Protein AF-B7VER0-F1 (afdb_monomer)

Organism: Aeromonas hydrophila (NCBI:txid644)

Foldseek 3Di:
DVVVVVVVVLQVVLVVVLLVVLLQLLLVLLLVCLVPPPPVCPVVLVVSVVVSVVVSVVVQVVCVVVVSHDDRPDVVSSVVSNVCSNNCNNVVNVVVVD

Structure (mmCIF, N/CA/C/O backbone):
data_AF-B7VER0-F1
#
_entry.id   AF-B7VER0-F1
#
loop_
_atom_site.group_PDB
_atom_site.id
_atom_site.type_symbol
_atom_site.label_atom_id
_atom_site.label_alt_id
_atom_site.label_comp_id
_atom_site.label_asym_id
_atom_site.label_entity_id
_atom_site.label_seq_id
_atom_site.pdbx_PDB_ins_code
_atom_site.Cartn_x
_atom_site.Cartn_y
_atom_site.Cartn_z
_atom_s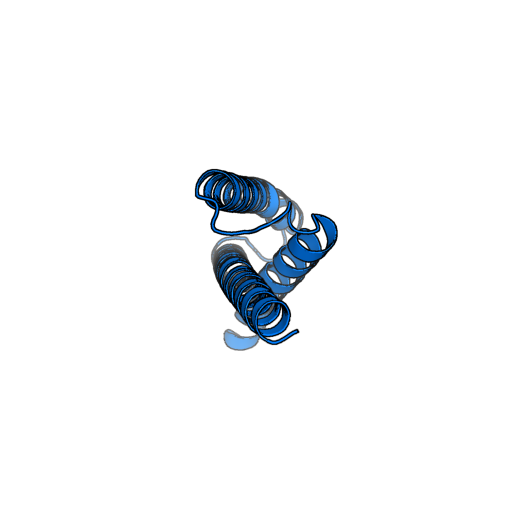ite.occupancy
_atom_site.B_iso_or_equiv
_atom_site.auth_seq_id
_atom_site.auth_comp_id
_atom_site.auth_asym_id
_atom_site.auth_atom_id
_atom_site.pdbx_PDB_model_num
ATOM 1 N N . MET A 1 1 ? 11.175 -7.134 -34.032 1.00 55.56 1 MET A N 1
ATOM 2 C CA . MET A 1 1 ? 9.942 -7.889 -33.706 1.00 55.56 1 MET A CA 1
ATOM 3 C C . MET A 1 1 ? 10.121 -8.860 -32.534 1.00 55.56 1 MET A C 1
ATOM 5 O O . MET A 1 1 ? 9.445 -8.671 -31.534 1.00 55.56 1 MET A O 1
ATOM 9 N N . GLN A 1 2 ? 11.019 -9.862 -32.571 1.00 57.00 2 GLN A N 1
ATOM 10 C CA . GLN A 1 2 ? 11.237 -10.756 -31.406 1.00 57.00 2 GLN A CA 1
ATOM 11 C C . GLN A 1 2 ? 11.933 -10.074 -30.209 1.00 57.00 2 GLN A C 1
ATOM 13 O O . GLN A 1 2 ? 11.629 -10.388 -29.059 1.00 57.00 2 GLN A O 1
ATOM 18 N N . HIS A 1 3 ? 12.834 -9.119 -30.465 1.00 53.75 3 HIS A N 1
ATOM 19 C CA . HIS A 1 3 ? 13.536 -8.371 -29.412 1.00 53.75 3 HIS A CA 1
ATOM 20 C C . HIS A 1 3 ? 12.595 -7.414 -28.650 1.00 53.75 3 HIS A C 1
ATOM 22 O O . HIS A 1 3 ? 12.691 -7.277 -27.431 1.00 53.75 3 HIS A O 1
ATOM 28 N N . ASP A 1 4 ? 11.616 -6.837 -29.354 1.00 58.66 4 ASP A N 1
ATOM 29 C CA . ASP A 1 4 ? 10.615 -5.916 -28.796 1.00 58.66 4 ASP A CA 1
ATOM 30 C C . ASP A 1 4 ? 9.602 -6.642 -27.901 1.00 58.66 4 ASP A C 1
ATOM 32 O O . ASP A 1 4 ? 9.236 -6.158 -26.830 1.00 58.66 4 ASP A O 1
ATOM 36 N N . ALA A 1 5 ? 9.204 -7.859 -28.291 1.00 61.78 5 ALA A N 1
ATOM 37 C CA . ALA A 1 5 ? 8.298 -8.689 -27.502 1.00 61.78 5 ALA A CA 1
ATOM 38 C C . ALA A 1 5 ? 8.907 -9.063 -26.139 1.00 61.78 5 ALA A C 1
ATOM 40 O O . ALA A 1 5 ? 8.238 -8.949 -25.111 1.00 61.78 5 ALA A O 1
ATOM 41 N N . LYS A 1 6 ? 10.193 -9.435 -26.107 1.00 60.66 6 LYS A N 1
ATOM 42 C CA . LYS A 1 6 ? 10.892 -9.831 -24.874 1.00 60.66 6 LYS A CA 1
ATOM 43 C C . LYS A 1 6 ? 11.083 -8.651 -23.912 1.00 60.66 6 LYS A C 1
ATOM 45 O O . LYS A 1 6 ? 10.838 -8.796 -22.716 1.00 60.66 6 LYS A O 1
ATOM 50 N N . ALA A 1 7 ? 11.429 -7.473 -24.437 1.00 60.31 7 ALA A N 1
ATOM 51 C CA . ALA A 1 7 ? 11.508 -6.238 -23.654 1.00 60.31 7 ALA A CA 1
ATOM 52 C C . ALA A 1 7 ? 10.137 -5.827 -23.081 1.00 60.31 7 ALA A C 1
ATOM 54 O O . ALA A 1 7 ? 10.048 -5.416 -21.925 1.00 60.31 7 ALA A O 1
ATOM 55 N N . SER A 1 8 ? 9.057 -6.013 -23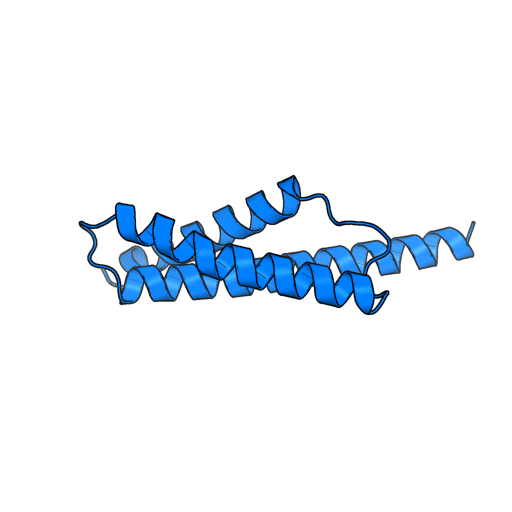.850 1.00 61.38 8 SER A N 1
ATOM 56 C CA . SER A 1 8 ? 7.690 -5.716 -23.402 1.00 61.38 8 SER A CA 1
ATOM 57 C C . SER A 1 8 ? 7.164 -6.672 -22.322 1.00 61.38 8 SER A C 1
ATOM 59 O O . SER A 1 8 ? 6.351 -6.279 -21.488 1.00 61.38 8 SER A O 1
ATOM 61 N N . GLN A 1 9 ? 7.612 -7.931 -22.309 1.00 64.81 9 GLN A N 1
ATOM 62 C CA . GLN A 1 9 ? 7.226 -8.882 -21.265 1.00 64.81 9 GLN A CA 1
ATOM 63 C C . GLN A 1 9 ? 7.975 -8.631 -19.957 1.00 64.81 9 GLN A C 1
ATOM 65 O O . GLN A 1 9 ? 7.358 -8.684 -18.894 1.00 64.81 9 GLN A O 1
ATOM 70 N N . LEU A 1 10 ? 9.263 -8.287 -20.034 1.00 63.19 10 LEU A N 1
ATOM 71 C CA . LEU A 1 10 ? 10.059 -7.906 -18.867 1.00 63.19 10 LEU A CA 1
ATOM 72 C C . LEU A 1 10 ? 9.523 -6.629 -18.209 1.00 63.19 10 LEU A C 1
ATOM 74 O O . LEU A 1 10 ? 9.406 -6.581 -16.986 1.00 63.19 10 LEU A O 1
ATOM 78 N N . SER A 1 11 ? 9.123 -5.628 -19.003 1.00 63.56 11 SER A N 1
ATOM 79 C CA . SER A 1 11 ? 8.518 -4.408 -18.460 1.00 63.56 11 SER A CA 1
ATOM 80 C C . SER A 1 11 ? 7.176 -4.688 -17.778 1.00 63.56 11 SER A C 1
ATOM 82 O O . SER A 1 11 ? 6.958 -4.222 -16.664 1.00 63.56 11 SER A O 1
ATOM 84 N N . ARG A 1 12 ? 6.313 -5.528 -18.369 1.00 67.25 12 ARG A N 1
ATOM 85 C CA . ARG A 1 12 ? 5.048 -5.947 -17.740 1.00 67.25 12 ARG A CA 1
ATOM 86 C C . ARG A 1 12 ? 5.272 -6.737 -16.453 1.00 67.25 12 ARG A C 1
ATOM 88 O O . ARG A 1 12 ? 4.601 -6.460 -15.463 1.00 67.25 12 ARG A O 1
ATOM 95 N N . GLN A 1 13 ? 6.210 -7.683 -16.429 1.00 68.50 13 GLN A N 1
ATOM 96 C CA . GLN A 1 13 ? 6.536 -8.439 -15.214 1.00 68.50 13 GLN A CA 1
ATOM 97 C C . GLN A 1 13 ? 7.037 -7.525 -14.093 1.00 68.50 13 GLN A C 1
ATOM 99 O O . GLN A 1 13 ? 6.556 -7.647 -12.967 1.00 68.50 13 GLN A O 1
ATOM 104 N N . ALA A 1 14 ? 7.922 -6.572 -14.401 1.00 66.62 14 ALA A N 1
ATOM 105 C CA . ALA A 1 14 ? 8.404 -5.590 -13.433 1.00 66.62 14 ALA A CA 1
ATOM 106 C C . ALA A 1 14 ? 7.261 -4.712 -12.893 1.00 66.62 14 ALA A C 1
ATOM 108 O O . ALA A 1 14 ? 7.142 -4.539 -11.682 1.00 66.62 14 ALA A O 1
ATOM 109 N N . SER A 1 15 ? 6.363 -4.229 -13.760 1.00 68.50 15 SER A N 1
ATOM 110 C CA . SER A 1 15 ? 5.183 -3.456 -13.345 1.00 68.50 15 SER A CA 1
ATOM 111 C C . SER A 1 15 ? 4.220 -4.265 -12.474 1.00 68.50 15 SER A C 1
ATOM 113 O O . SER A 1 15 ? 3.663 -3.734 -11.517 1.00 68.50 15 SER A O 1
ATOM 115 N N . THR A 1 16 ? 4.044 -5.554 -12.769 1.00 75.69 16 THR A N 1
ATOM 116 C CA . THR A 1 16 ? 3.143 -6.427 -12.002 1.00 75.69 16 THR A CA 1
ATOM 117 C C . THR A 1 16 ? 3.732 -6.748 -10.630 1.00 75.69 16 THR A C 1
ATOM 119 O O . THR A 1 16 ? 3.038 -6.638 -9.624 1.00 75.69 16 THR A O 1
ATOM 122 N N . ALA A 1 17 ? 5.027 -7.075 -10.561 1.00 75.62 17 ALA A N 1
ATOM 123 C CA . ALA A 1 17 ? 5.726 -7.321 -9.300 1.00 75.62 17 ALA A CA 1
ATOM 124 C C . ALA A 1 17 ? 5.720 -6.079 -8.396 1.00 75.62 17 ALA A C 1
ATOM 126 O O . ALA A 1 17 ? 5.493 -6.187 -7.192 1.00 75.62 17 ALA A O 1
ATOM 127 N N . LEU A 1 18 ? 5.891 -4.895 -8.989 1.00 77.62 18 LEU A N 1
ATOM 128 C CA . LEU A 1 18 ? 5.775 -3.623 -8.288 1.00 77.62 18 LEU A CA 1
ATOM 129 C C . LEU A 1 18 ? 4.366 -3.408 -7.727 1.00 77.62 18 LEU A C 1
ATOM 131 O O . LEU A 1 18 ? 4.219 -3.070 -6.556 1.00 77.62 18 LEU A O 1
ATOM 135 N N . ALA A 1 1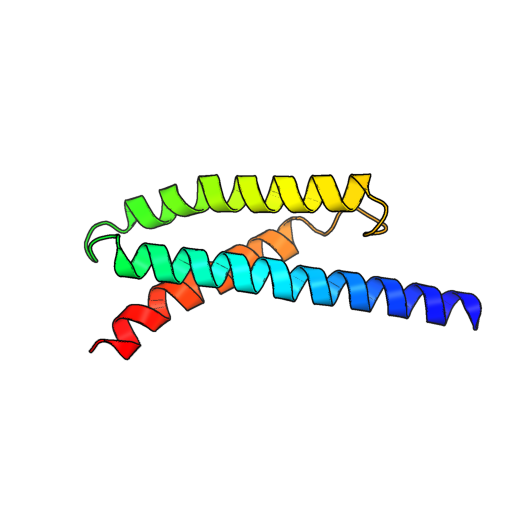9 ? 3.335 -3.624 -8.546 1.00 79.62 19 ALA A N 1
ATOM 136 C CA . ALA A 1 19 ? 1.945 -3.471 -8.133 1.00 79.62 19 ALA A CA 1
ATOM 137 C C . ALA A 1 19 ? 1.593 -4.415 -6.975 1.00 79.62 19 ALA A C 1
ATOM 139 O O . ALA A 1 19 ? 0.970 -3.991 -6.003 1.00 79.62 19 ALA A O 1
ATOM 140 N N . VAL A 1 20 ? 2.050 -5.668 -7.039 1.00 82.88 20 VAL A N 1
ATOM 141 C CA . VAL A 1 20 ? 1.861 -6.655 -5.967 1.00 82.88 20 VAL A CA 1
ATOM 142 C C . VAL A 1 20 ? 2.616 -6.244 -4.703 1.00 82.88 20 VAL A C 1
ATOM 144 O O . VAL A 1 20 ? 2.038 -6.274 -3.620 1.00 82.88 20 VAL A O 1
ATOM 147 N N . GLY A 1 21 ? 3.875 -5.812 -4.819 1.00 82.88 21 GLY A N 1
ATOM 148 C CA . GLY A 1 21 ? 4.684 -5.388 -3.674 1.00 82.88 21 GLY A CA 1
ATOM 149 C C . GLY A 1 21 ? 4.119 -4.153 -2.970 1.00 82.88 21 GLY A C 1
ATOM 150 O O . GLY A 1 21 ? 3.956 -4.153 -1.750 1.00 82.88 21 GLY A O 1
ATOM 151 N N . VAL A 1 22 ? 3.753 -3.122 -3.736 1.00 84.12 22 VAL A N 1
ATOM 152 C CA . VAL A 1 22 ? 3.125 -1.902 -3.206 1.00 84.12 22 VAL A CA 1
ATOM 153 C C . VAL A 1 22 ? 1.751 -2.214 -2.615 1.00 84.12 22 VAL A C 1
ATOM 155 O O . VAL A 1 22 ? 1.428 -1.717 -1.535 1.00 84.12 22 VAL A O 1
ATOM 158 N N . GLY A 1 23 ? 0.960 -3.066 -3.271 1.00 84.62 23 GLY A N 1
ATOM 159 C CA . GLY A 1 23 ? -0.333 -3.516 -2.762 1.00 84.62 23 GLY A CA 1
ATOM 160 C C . GLY A 1 23 ? -0.210 -4.257 -1.430 1.00 84.62 23 GLY A C 1
ATOM 161 O O . GLY A 1 23 ? -0.932 -3.934 -0.492 1.00 84.62 23 GLY A O 1
ATOM 162 N N . ALA A 1 24 ? 0.744 -5.184 -1.308 1.00 85.19 24 ALA A N 1
ATOM 163 C CA . ALA A 1 24 ? 0.986 -5.944 -0.082 1.00 85.19 24 ALA A CA 1
ATOM 164 C C . ALA A 1 24 ? 1.467 -5.058 1.079 1.00 85.19 24 ALA A C 1
ATOM 166 O O . ALA A 1 24 ? 0.963 -5.183 2.195 1.00 85.19 24 ALA A O 1
ATOM 167 N N . LEU A 1 25 ? 2.390 -4.125 0.817 1.00 86.06 25 LEU A N 1
ATOM 168 C CA . LEU A 1 25 ? 2.837 -3.130 1.802 1.00 86.06 25 LEU A CA 1
ATOM 169 C C . LEU A 1 25 ? 1.677 -2.259 2.287 1.00 86.06 25 LEU A C 1
ATOM 171 O O . LEU A 1 25 ? 1.507 -2.055 3.489 1.00 86.06 25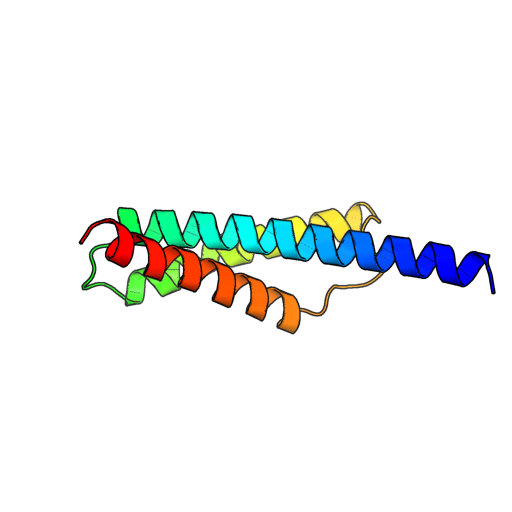 LEU A O 1
ATOM 175 N N . SER A 1 26 ? 0.860 -1.779 1.351 1.00 85.69 26 SER A N 1
ATOM 176 C CA . SER A 1 26 ? -0.283 -0.924 1.665 1.00 85.69 26 SER A CA 1
ATOM 177 C C . SER A 1 26 ? -1.337 -1.684 2.463 1.00 85.69 26 SER A C 1
ATOM 179 O O . SER A 1 26 ? -1.835 -1.168 3.458 1.00 85.69 26 SER A O 1
ATOM 181 N N . PHE A 1 27 ? -1.607 -2.937 2.094 1.00 84.69 27 PHE A N 1
ATOM 182 C CA . PHE A 1 27 ? -2.492 -3.831 2.834 1.00 84.69 27 PHE A CA 1
ATOM 183 C C . PHE A 1 27 ? -2.013 -4.074 4.265 1.00 84.69 27 PHE A C 1
ATOM 185 O O . PHE A 1 27 ? -2.786 -3.887 5.200 1.00 84.69 27 PHE A O 1
ATOM 192 N N . GLY A 1 28 ? -0.735 -4.413 4.458 1.00 83.00 28 GLY A N 1
ATOM 193 C CA . GLY A 1 28 ? -0.159 -4.594 5.793 1.00 83.00 28 GLY A CA 1
ATOM 194 C C . GLY A 1 28 ? -0.252 -3.330 6.652 1.00 83.00 28 GLY A C 1
ATOM 195 O O . GLY A 1 28 ? -0.611 -3.406 7.825 1.00 83.00 28 GLY A O 1
ATOM 196 N N . ALA A 1 29 ? -0.010 -2.156 6.063 1.00 83.88 29 ALA A N 1
ATOM 197 C CA . ALA A 1 29 ? -0.192 -0.880 6.749 1.00 83.88 29 ALA A CA 1
ATOM 198 C C . ALA A 1 29 ? -1.661 -0.629 7.133 1.00 83.88 29 ALA A C 1
ATOM 200 O O . ALA A 1 29 ? -1.930 -0.188 8.247 1.00 83.88 29 ALA A O 1
ATOM 201 N N . GLY A 1 30 ? -2.606 -0.965 6.252 1.00 81.06 30 GLY A N 1
ATOM 202 C CA . GLY A 1 30 ? -4.040 -0.906 6.538 1.00 81.06 30 GLY A CA 1
ATOM 203 C C . GLY A 1 30 ? -4.449 -1.812 7.698 1.00 81.06 30 GLY A C 1
ATOM 204 O O . GLY A 1 30 ? -5.152 -1.374 8.606 1.00 81.06 30 GLY A O 1
ATOM 205 N N . VAL A 1 31 ? -3.947 -3.050 7.712 1.00 81.94 31 VAL A N 1
ATOM 206 C CA . VAL A 1 31 ? -4.160 -4.014 8.804 1.00 81.94 31 VAL A CA 1
ATOM 207 C C . VAL A 1 31 ? -3.624 -3.467 10.127 1.00 81.94 31 VAL A C 1
ATOM 209 O O . VAL A 1 31 ? -4.338 -3.472 11.126 1.00 81.94 31 VAL A O 1
ATOM 212 N N . LEU A 1 32 ? -2.392 -2.947 10.143 1.00 82.00 32 LEU A N 1
ATOM 213 C CA . LEU A 1 32 ? -1.803 -2.342 11.342 1.00 82.00 32 LEU A CA 1
ATOM 214 C C . LEU A 1 32 ? -2.637 -1.159 11.837 1.00 82.00 32 LEU A C 1
ATOM 216 O O . LEU A 1 32 ? -2.914 -1.056 13.029 1.00 82.00 32 LEU A O 1
ATOM 220 N N . VAL A 1 33 ? -3.094 -0.292 10.935 1.00 81.19 33 VAL A N 1
ATOM 221 C CA . VAL A 1 33 ? -3.970 0.825 11.299 1.00 81.19 33 VAL A CA 1
ATOM 222 C C . VAL A 1 33 ? -5.268 0.321 11.919 1.00 81.19 33 VAL A C 1
ATOM 224 O O . VAL A 1 33 ? -5.652 0.825 12.964 1.00 81.19 33 VAL A O 1
ATOM 227 N N . ALA A 1 34 ? -5.913 -0.698 11.358 1.00 78.56 34 ALA A N 1
ATOM 228 C CA . ALA A 1 34 ? -7.142 -1.237 11.938 1.00 78.56 34 ALA A CA 1
ATOM 229 C C . ALA A 1 34 ? -6.941 -1.927 13.297 1.00 78.56 34 ALA A C 1
ATOM 231 O O . ALA A 1 34 ? -7.852 -1.921 14.119 1.00 78.56 34 ALA A O 1
ATOM 232 N N . LEU A 1 35 ? -5.759 -2.496 13.551 1.00 77.50 35 LEU A N 1
ATOM 233 C CA . LEU A 1 35 ? -5.430 -3.119 14.835 1.00 77.50 35 LEU A CA 1
ATOM 234 C C . LEU A 1 35 ? -5.088 -2.096 15.928 1.00 77.50 35 LEU A C 1
ATOM 236 O O . LEU A 1 35 ? -5.385 -2.334 17.097 1.00 77.50 35 LEU A O 1
ATOM 240 N N . PHE A 1 36 ? -4.449 -0.980 15.569 1.00 78.00 36 PHE A N 1
ATOM 241 C CA . PHE A 1 36 ? -3.913 -0.016 16.538 1.00 78.00 36 PHE A CA 1
ATOM 242 C C . PHE A 1 36 ? -4.692 1.303 16.621 1.00 78.00 36 PHE A C 1
ATOM 244 O O . PHE A 1 36 ? -4.538 2.031 17.602 1.00 78.00 36 PHE A O 1
ATOM 251 N N . VAL A 1 37 ? -5.523 1.634 15.630 1.00 73.81 37 VAL A N 1
ATOM 252 C CA . VAL A 1 37 ? -6.319 2.868 15.618 1.00 73.81 37 VAL A CA 1
ATOM 253 C C . VAL A 1 37 ? -7.750 2.570 16.076 1.00 73.81 37 VAL A C 1
ATOM 255 O O . VAL A 1 37 ? -8.442 1.768 15.450 1.00 73.81 37 VAL A O 1
ATOM 258 N N . PRO A 1 38 ? -8.242 3.236 17.138 1.00 65.75 38 PRO A N 1
ATOM 259 C CA . PRO A 1 38 ? -9.618 3.080 17.594 1.00 65.75 38 PRO A CA 1
ATOM 260 C C . PRO A 1 38 ? -10.631 3.438 16.497 1.00 65.75 38 PRO A C 1
ATOM 262 O O . PRO A 1 38 ? -10.509 4.480 15.848 1.00 65.75 38 PRO A O 1
ATOM 265 N N . ALA A 1 39 ? -11.690 2.632 16.356 1.00 64.12 39 ALA A N 1
ATOM 266 C CA . ALA A 1 39 ? -12.702 2.733 15.293 1.00 64.12 39 ALA A CA 1
ATOM 267 C C . ALA A 1 39 ? -13.461 4.083 15.201 1.00 64.12 39 ALA A C 1
ATOM 269 O O . ALA A 1 39 ? -14.182 4.320 14.237 1.00 64.12 39 ALA A O 1
ATOM 270 N N . GLY A 1 40 ? -13.289 4.993 16.167 1.00 61.00 40 GLY A N 1
ATOM 271 C CA . GLY A 1 40 ? -13.877 6.340 16.167 1.00 61.00 40 GLY A CA 1
ATOM 272 C C . GLY A 1 40 ? -12.963 7.459 15.648 1.00 61.00 40 GLY A C 1
ATOM 273 O O . GLY A 1 40 ? -13.387 8.610 15.606 1.00 61.00 40 GLY A O 1
ATOM 274 N N . GLN A 1 41 ? -11.713 7.162 15.275 1.00 63.94 41 GLN A N 1
ATOM 275 C CA . GLN A 1 41 ? -10.716 8.163 14.872 1.00 63.94 41 GLN A CA 1
ATOM 276 C C . GLN A 1 41 ? -10.287 7.996 13.410 1.00 63.94 41 GLN A C 1
ATOM 278 O O . GLN A 1 41 ? -9.109 7.856 13.087 1.00 63.94 41 GLN A O 1
ATOM 283 N N . SER A 1 42 ? -11.254 8.073 12.494 1.00 59.62 42 SER A N 1
ATOM 284 C CA . SER A 1 42 ? -11.019 8.011 11.043 1.00 59.62 42 SER A CA 1
ATOM 285 C C . SER A 1 42 ? -9.974 9.024 10.546 1.00 59.62 42 SER A C 1
ATOM 287 O O . SER A 1 42 ? -9.217 8.706 9.630 1.00 59.62 42 SER A O 1
ATOM 289 N N . GLY A 1 43 ? -9.829 10.184 11.201 1.00 62.78 43 GLY A N 1
ATOM 290 C CA . GLY A 1 43 ? -8.773 11.164 10.903 1.00 62.78 43 GLY A CA 1
ATOM 291 C C . GLY A 1 43 ? -7.339 10.619 11.013 1.00 62.78 43 GLY A C 1
ATOM 292 O O . GLY A 1 43 ? -6.456 11.059 10.280 1.00 62.78 43 GLY A O 1
ATOM 293 N N . TRP A 1 44 ? -7.101 9.613 11.859 1.00 67.81 44 TRP A N 1
ATOM 294 C CA . TRP A 1 44 ? -5.771 9.028 12.068 1.00 67.81 44 TRP A CA 1
ATOM 295 C C . TRP A 1 44 ? -5.385 8.026 10.981 1.00 67.81 44 TRP A C 1
ATOM 297 O O . TRP A 1 44 ? -4.206 7.898 10.655 1.00 67.81 44 TRP A O 1
ATOM 307 N N . SER A 1 45 ? -6.368 7.385 10.343 1.00 67.38 45 SER A N 1
ATOM 308 C CA . SER A 1 45 ? -6.116 6.543 9.165 1.00 67.38 45 SER A CA 1
ATOM 309 C C . SER A 1 45 ? -5.566 7.358 7.986 1.00 67.38 45 SER A C 1
ATOM 311 O O . SER A 1 45 ? -4.637 6.918 7.311 1.00 67.38 45 SER A O 1
ATOM 313 N N . GLY A 1 46 ? -6.056 8.591 7.806 1.00 70.88 46 GLY A N 1
ATOM 314 C CA . GLY A 1 46 ? -5.531 9.539 6.820 1.00 70.88 46 GLY A CA 1
ATOM 315 C C . GLY A 1 46 ? -4.104 10.000 7.131 1.00 70.88 46 GLY A C 1
ATOM 316 O O . GLY A 1 46 ? -3.296 10.165 6.220 1.00 70.88 46 GLY A O 1
ATOM 317 N N . LEU A 1 47 ? -3.755 10.145 8.414 1.00 78.06 47 LEU A N 1
ATOM 318 C CA . LEU A 1 47 ? -2.385 10.462 8.831 1.00 78.06 47 LEU A CA 1
ATOM 319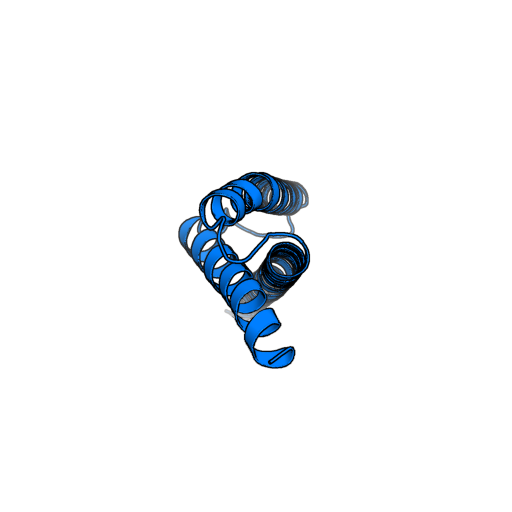 C C . LEU A 1 47 ? -1.418 9.302 8.582 1.00 78.06 47 LEU A C 1
ATOM 321 O O . LEU A 1 47 ? -0.280 9.552 8.203 1.00 78.06 47 LEU A O 1
ATOM 325 N N . ALA A 1 48 ? -1.860 8.052 8.737 1.00 75.25 48 ALA A N 1
ATOM 326 C CA . ALA A 1 48 ? -1.045 6.865 8.468 1.00 75.25 48 ALA A CA 1
ATOM 327 C C . ALA A 1 48 ? -0.733 6.663 6.971 1.00 75.25 48 ALA A C 1
ATOM 329 O O . ALA A 1 48 ? 0.289 6.067 6.621 1.00 75.25 48 ALA A O 1
ATOM 330 N N . LEU A 1 49 ? -1.562 7.218 6.082 1.00 78.50 49 LEU A N 1
ATOM 331 C CA . LEU A 1 49 ? -1.309 7.245 4.640 1.00 78.50 49 LEU A CA 1
ATOM 332 C C . LEU A 1 49 ? -0.105 8.119 4.264 1.00 78.50 49 LEU A C 1
ATOM 334 O O . LEU A 1 49 ? 0.557 7.823 3.276 1.00 78.50 49 LEU A O 1
ATOM 338 N N . ILE A 1 50 ? 0.225 9.153 5.044 1.00 82.38 50 ILE A N 1
ATOM 339 C CA . ILE A 1 50 ? 1.358 10.054 4.768 1.00 82.38 50 ILE A CA 1
ATOM 340 C C . ILE A 1 50 ? 2.716 9.323 4.838 1.00 82.38 50 ILE A C 1
ATOM 342 O O . ILE A 1 50 ? 3.450 9.353 3.846 1.00 82.38 50 ILE A O 1
ATOM 346 N N . PRO A 1 51 ? 3.088 8.647 5.947 1.00 82.62 51 PRO A N 1
ATOM 347 C CA . PRO A 1 51 ? 4.340 7.899 6.014 1.00 82.62 51 PRO A CA 1
ATOM 348 C C . PRO A 1 51 ? 4.346 6.694 5.066 1.00 82.62 51 PRO 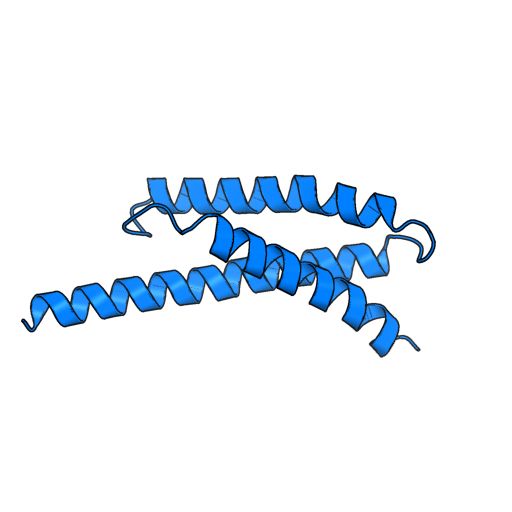A C 1
ATOM 350 O O . PRO A 1 51 ? 5.391 6.386 4.495 1.00 82.62 51 PRO A O 1
ATOM 353 N N . LEU A 1 52 ? 3.195 6.051 4.834 1.00 83.19 52 LEU A N 1
ATOM 354 C CA . LEU A 1 52 ? 3.074 4.984 3.839 1.00 83.19 52 LEU A CA 1
ATOM 355 C C . LEU A 1 52 ? 3.374 5.503 2.427 1.00 83.19 52 LEU A C 1
ATOM 357 O O . LEU A 1 52 ? 4.147 4.891 1.692 1.00 83.19 52 LEU A O 1
ATOM 361 N N . TRP A 1 53 ? 2.806 6.651 2.062 1.00 83.25 53 TRP A N 1
ATOM 362 C CA . TRP A 1 53 ? 3.043 7.293 0.774 1.00 83.25 53 TRP A CA 1
ATOM 363 C C . TRP A 1 53 ? 4.513 7.677 0.593 1.00 83.25 53 TRP A C 1
ATOM 365 O O . TRP A 1 53 ? 5.085 7.400 -0.458 1.00 83.25 53 TRP A O 1
ATOM 375 N N . LEU A 1 54 ? 5.148 8.241 1.626 1.00 84.94 54 LEU A N 1
ATOM 376 C CA . LEU A 1 54 ? 6.583 8.549 1.614 1.00 84.94 54 LEU A CA 1
ATOM 377 C C . LEU A 1 54 ? 7.443 7.29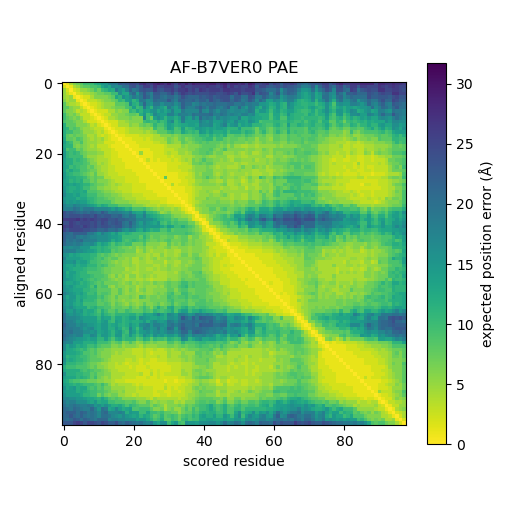7 1.407 1.00 84.94 54 LEU A C 1
ATOM 379 O O . LEU A 1 54 ? 8.403 7.335 0.638 1.00 84.94 54 LEU A O 1
ATOM 383 N N . LEU A 1 55 ? 7.092 6.183 2.053 1.00 82.38 55 LEU A N 1
ATOM 384 C CA . LEU A 1 55 ? 7.796 4.914 1.885 1.00 82.38 55 LEU A CA 1
ATOM 385 C C . LEU A 1 55 ? 7.646 4.381 0.455 1.00 82.38 55 LEU A C 1
ATOM 387 O O . LEU A 1 55 ? 8.633 3.975 -0.155 1.00 82.38 55 LEU A O 1
ATOM 391 N N . VAL A 1 56 ? 6.439 4.442 -0.113 1.00 82.75 56 VAL A N 1
ATOM 392 C CA . VAL A 1 56 ? 6.176 4.030 -1.499 1.00 82.75 56 VAL A CA 1
ATOM 393 C C . VAL A 1 56 ? 6.917 4.925 -2.496 1.00 82.75 56 VAL A C 1
ATOM 395 O O . VAL A 1 56 ? 7.566 4.404 -3.399 1.00 82.75 56 VAL A O 1
ATOM 398 N N . GLU A 1 57 ? 6.899 6.249 -2.320 1.00 82.75 57 GLU A N 1
ATOM 399 C CA . GLU A 1 57 ? 7.703 7.193 -3.115 1.00 82.75 57 GLU A CA 1
ATOM 400 C C . GLU A 1 57 ? 9.199 6.876 -3.034 1.00 82.75 57 GLU A C 1
ATOM 402 O O . GLU A 1 57 ? 9.873 6.853 -4.064 1.00 82.75 57 GLU A O 1
ATOM 407 N N . GLY A 1 58 ? 9.713 6.575 -1.839 1.00 81.31 58 GLY A N 1
ATOM 408 C CA . GLY A 1 58 ? 11.108 6.189 -1.637 1.00 81.31 58 GLY A CA 1
ATOM 409 C C . GLY A 1 58 ? 11.477 4.908 -2.386 1.00 81.31 58 GLY A C 1
ATOM 410 O O . GLY A 1 58 ? 12.486 4.876 -3.090 1.00 81.31 58 GLY A O 1
ATOM 411 N N . VAL A 1 59 ? 10.636 3.873 -2.303 1.00 79.81 59 VAL A N 1
ATOM 412 C CA . VAL A 1 59 ? 10.835 2.600 -3.019 1.00 79.81 59 VAL A CA 1
ATOM 413 C C . VAL A 1 59 ? 10.765 2.802 -4.532 1.00 79.81 59 VAL A C 1
ATOM 415 O O . VAL A 1 59 ? 11.618 2.302 -5.263 1.00 79.81 59 VAL A O 1
ATOM 418 N N . LEU A 1 60 ? 9.793 3.575 -5.016 1.00 77.12 60 LEU A N 1
ATOM 419 C CA . LEU A 1 60 ? 9.679 3.931 -6.429 1.00 77.12 60 LEU A CA 1
ATOM 420 C C . LEU A 1 60 ? 10.913 4.687 -6.926 1.00 77.12 60 LEU A C 1
ATOM 422 O O . LEU A 1 60 ? 11.465 4.344 -7.970 1.00 77.12 60 LEU A O 1
ATOM 426 N N . GLY A 1 61 ? 11.356 5.698 -6.176 1.00 77.88 61 GLY A N 1
ATOM 427 C CA . GLY A 1 61 ? 12.552 6.472 -6.485 1.00 77.88 61 GLY A CA 1
ATOM 428 C C . GLY A 1 61 ? 13.796 5.589 -6.531 1.00 77.88 61 GLY A C 1
ATOM 429 O O . GLY A 1 61 ? 14.564 5.663 -7.489 1.00 77.88 61 GLY A O 1
ATOM 430 N N . PHE A 1 62 ? 13.949 4.692 -5.557 1.00 79.06 62 PHE A N 1
ATOM 431 C CA . PHE A 1 62 ? 15.050 3.735 -5.510 1.00 79.06 62 PHE A CA 1
ATOM 432 C C . PHE A 1 62 ? 15.051 2.790 -6.718 1.00 79.06 62 PHE A C 1
ATOM 434 O O . PHE A 1 62 ? 16.087 2.606 -7.348 1.00 79.06 62 PHE A O 1
ATOM 441 N N . LEU A 1 63 ? 13.897 2.241 -7.104 1.00 73.19 63 LEU A N 1
ATOM 442 C CA . LEU A 1 63 ? 13.787 1.321 -8.243 1.00 73.19 63 LEU A CA 1
ATOM 443 C C . LEU A 1 63 ? 14.021 2.000 -9.599 1.00 73.19 63 LEU A C 1
ATOM 445 O O . LEU A 1 63 ? 14.533 1.362 -10.523 1.00 73.19 63 LEU A O 1
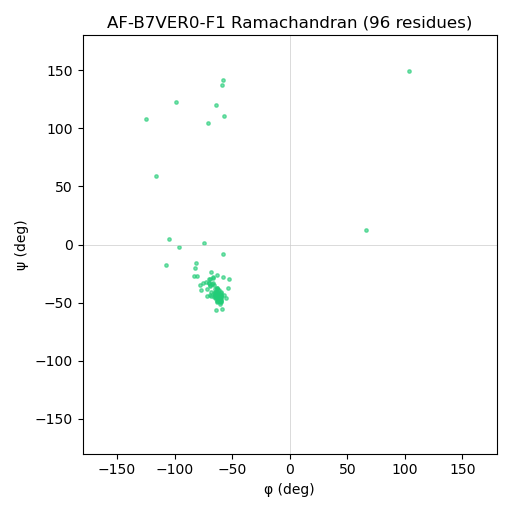ATOM 449 N N . VAL A 1 64 ? 13.687 3.289 -9.711 1.00 74.56 64 VAL A N 1
ATOM 450 C CA . VAL A 1 64 ? 14.035 4.116 -10.875 1.00 74.56 64 VAL A CA 1
ATOM 451 C C . VAL A 1 64 ? 15.547 4.354 -10.932 1.00 74.56 64 VAL A C 1
ATOM 453 O O . VAL A 1 64 ? 16.138 4.190 -11.997 1.00 74.56 64 VAL A O 1
ATOM 456 N N . ILE A 1 65 ? 16.190 4.675 -9.801 1.00 76.81 65 ILE A N 1
ATOM 457 C CA . ILE A 1 65 ? 17.654 4.840 -9.718 1.00 76.81 65 ILE A CA 1
ATOM 458 C C . ILE A 1 65 ? 18.373 3.530 -10.065 1.00 76.81 65 ILE A C 1
ATOM 460 O O . ILE A 1 65 ? 19.374 3.546 -10.777 1.00 76.81 65 ILE A O 1
ATOM 464 N N . LEU A 1 66 ? 17.841 2.392 -9.617 1.00 75.06 66 LEU A N 1
ATOM 465 C CA . LEU A 1 66 ? 18.402 1.064 -9.871 1.00 75.06 66 LEU A CA 1
ATOM 466 C C . LEU A 1 66 ? 18.169 0.562 -11.311 1.00 75.06 66 LEU A C 1
ATOM 468 O O . LEU A 1 66 ? 18.520 -0.573 -11.627 1.00 75.06 66 LEU A O 1
ATOM 472 N N . GLY A 1 67 ? 17.534 1.360 -12.177 1.00 66.00 67 GLY A N 1
ATOM 473 C CA . GLY A 1 67 ? 17.265 1.011 -13.576 1.00 66.00 67 GLY A CA 1
ATOM 474 C C . GLY A 1 67 ? 16.292 -0.159 -13.767 1.00 66.00 67 GLY A C 1
ATOM 475 O O . GLY A 1 67 ? 16.172 -0.679 -14.873 1.00 66.00 67 GLY A O 1
ATOM 476 N N . SER A 1 68 ? 15.594 -0.585 -12.708 1.00 66.19 68 SER A N 1
ATOM 477 C CA . SER A 1 68 ? 14.713 -1.763 -12.726 1.00 66.19 68 SER A CA 1
ATOM 478 C C . SER A 1 68 ? 13.330 -1.481 -13.320 1.00 66.19 68 SER A C 1
ATOM 480 O O . SER A 1 68 ? 12.614 -2.414 -13.678 1.00 66.19 68 SER A O 1
ATOM 482 N N . ILE A 1 69 ? 12.945 -0.207 -13.451 1.00 62.88 69 ILE A N 1
ATOM 483 C CA . ILE A 1 69 ? 11.674 0.206 -14.056 1.00 62.88 69 ILE A CA 1
ATOM 484 C C . ILE A 1 69 ? 11.978 1.194 -15.188 1.00 62.88 69 ILE A C 1
ATOM 486 O O . ILE A 1 69 ? 12.367 2.333 -14.915 1.00 62.88 69 ILE A O 1
ATOM 490 N N . PRO A 1 70 ? 11.822 0.793 -16.463 1.00 55.34 70 PRO A N 1
ATOM 491 C CA . PRO A 1 70 ? 11.941 1.724 -17.572 1.00 55.34 70 PRO A CA 1
ATOM 492 C C . PRO A 1 70 ? 10.724 2.659 -17.573 1.00 55.34 70 PRO A C 1
ATOM 494 O O . PRO A 1 70 ? 9.624 2.272 -17.958 1.00 55.34 70 PRO A O 1
ATOM 497 N N . GLY A 1 71 ? 10.937 3.899 -17.128 1.00 58.00 71 GLY A N 1
ATOM 498 C CA . GLY A 1 71 ? 9.920 4.950 -17.076 1.00 58.00 71 GLY A CA 1
ATOM 499 C C . GLY A 1 71 ? 9.373 5.200 -15.670 1.00 58.00 71 GLY A C 1
ATOM 500 O O . GLY A 1 71 ? 9.319 4.308 -14.827 1.00 58.00 71 GLY A O 1
ATOM 501 N N . LYS A 1 72 ? 8.967 6.448 -15.401 1.00 60.75 72 LYS A N 1
ATOM 502 C CA . LYS A 1 72 ? 8.258 6.788 -14.160 1.00 60.75 72 LYS A CA 1
ATOM 503 C C . LYS A 1 72 ? 6.916 6.044 -14.167 1.00 60.75 72 LYS A C 1
ATOM 505 O O . LYS A 1 72 ? 6.130 6.296 -15.081 1.00 60.75 72 LYS A O 1
ATOM 510 N N . PRO A 1 73 ? 6.629 5.164 -13.191 1.00 64.38 73 PRO A N 1
ATOM 511 C CA . PRO A 1 73 ? 5.312 4.555 -13.093 1.00 64.38 73 PRO A CA 1
ATOM 512 C C . PRO A 1 73 ? 4.258 5.654 -12.966 1.00 64.38 73 PRO A C 1
ATOM 514 O O . PRO A 1 73 ? 4.492 6.675 -12.310 1.00 64.38 73 PRO A O 1
ATOM 517 N N . GLU A 1 74 ? 3.111 5.465 -13.620 1.00 70.94 74 GLU A N 1
ATOM 518 C CA . GLU A 1 74 ? 2.008 6.415 -13.538 1.00 70.94 74 GLU A CA 1
ATOM 519 C C . GLU A 1 74 ? 1.612 6.594 -12.074 1.00 70.94 74 GLU A C 1
ATOM 521 O O . GLU A 1 74 ? 1.077 5.686 -11.436 1.00 70.94 74 GLU A O 1
ATOM 526 N N . ARG A 1 75 ? 1.899 7.783 -11.534 1.00 72.88 75 ARG A N 1
ATOM 527 C CA . ARG A 1 75 ? 1.662 8.104 -10.123 1.00 72.88 75 ARG A CA 1
ATOM 528 C C . ARG A 1 75 ? 0.218 7.822 -9.718 1.00 72.88 75 ARG A C 1
ATOM 530 O O . ARG A 1 75 ? -0.000 7.301 -8.635 1.00 72.88 75 ARG A O 1
ATOM 537 N N . LEU A 1 76 ? -0.742 8.089 -10.606 1.00 74.00 76 LEU A N 1
ATOM 538 C CA . LEU A 1 76 ? -2.164 7.804 -10.395 1.00 74.00 76 LEU A CA 1
ATOM 539 C C . LEU A 1 76 ? -2.445 6.316 -10.161 1.00 74.00 76 LEU A C 1
ATOM 541 O O . LEU A 1 76 ? -3.158 5.971 -9.222 1.00 74.00 76 LEU A O 1
ATOM 545 N N . SER A 1 77 ? -1.843 5.439 -10.961 1.00 78.12 77 SER A N 1
ATOM 546 C CA . SER A 1 77 ? -1.999 3.988 -10.829 1.00 78.12 77 SER A CA 1
ATOM 547 C C . SER A 1 77 ? -1.409 3.482 -9.513 1.00 78.12 77 SER A C 1
ATOM 549 O O . SER A 1 77 ? -2.015 2.652 -8.839 1.00 78.12 77 SER A O 1
ATOM 551 N N . VAL A 1 78 ? -0.271 4.038 -9.081 1.00 80.19 78 VAL A N 1
ATOM 552 C CA . VAL A 1 78 ? 0.314 3.688 -7.779 1.00 80.19 78 VAL A CA 1
ATOM 553 C C . VAL A 1 78 ? -0.534 4.209 -6.619 1.00 80.19 78 VAL A C 1
ATOM 555 O O . VAL A 1 78 ? -0.786 3.458 -5.682 1.00 80.19 78 VAL A O 1
ATOM 558 N N . VAL A 1 79 ? -1.031 5.448 -6.691 1.00 80.62 79 VAL A N 1
ATOM 559 C CA . VAL A 1 79 ? -1.966 6.002 -5.695 1.00 80.62 79 VAL A CA 1
ATOM 560 C C . VAL A 1 79 ? -3.194 5.104 -5.560 1.00 80.62 79 VAL A C 1
ATOM 562 O O . VAL A 1 79 ? -3.579 4.769 -4.443 1.00 80.62 79 VAL A O 1
ATOM 565 N N . ALA A 1 80 ? -3.778 4.664 -6.677 1.00 82.75 80 ALA A N 1
ATOM 566 C CA . ALA A 1 80 ? -4.931 3.772 -6.661 1.00 82.75 80 ALA A CA 1
ATOM 567 C C . ALA A 1 80 ? -4.614 2.439 -5.963 1.00 82.75 80 ALA A C 1
ATOM 569 O O . ALA A 1 80 ? -5.377 2.013 -5.101 1.00 82.75 80 ALA A O 1
ATOM 570 N N . ILE A 1 81 ? -3.472 1.813 -6.266 1.00 85.44 81 ILE A N 1
ATOM 571 C CA . ILE A 1 81 ? -3.040 0.562 -5.618 1.00 85.44 81 ILE A CA 1
ATOM 572 C C . ILE A 1 81 ? -2.818 0.762 -4.115 1.00 85.44 81 ILE A C 1
ATOM 574 O O . ILE A 1 81 ? -3.234 -0.083 -3.324 1.00 85.44 81 ILE A O 1
ATOM 578 N N . VAL A 1 82 ? -2.195 1.874 -3.716 1.00 84.56 82 VAL A N 1
ATOM 579 C CA . VAL A 1 82 ? -1.945 2.190 -2.303 1.00 84.56 82 VAL A CA 1
ATOM 580 C C . VAL A 1 82 ? -3.256 2.367 -1.551 1.00 84.56 82 VAL A C 1
ATOM 582 O O . VAL A 1 82 ? -3.446 1.752 -0.506 1.00 84.56 82 VAL A O 1
ATOM 585 N N . LEU A 1 83 ? -4.184 3.154 -2.098 1.00 85.31 83 LEU A N 1
ATOM 586 C CA . LEU A 1 83 ? -5.489 3.382 -1.483 1.00 85.31 83 LEU A CA 1
ATOM 587 C C . LEU A 1 83 ? -6.290 2.083 -1.388 1.00 85.31 83 LEU A C 1
ATOM 589 O O . LEU A 1 83 ? -6.776 1.745 -0.312 1.00 85.31 83 LEU A O 1
ATOM 593 N N . VAL A 1 84 ? -6.392 1.329 -2.484 1.00 87.00 84 VAL A N 1
ATOM 594 C CA . VAL A 1 84 ? -7.138 0.065 -2.506 1.00 87.00 84 VAL A CA 1
ATOM 595 C C . VAL A 1 84 ? -6.525 -0.941 -1.536 1.00 87.00 84 VAL A C 1
ATOM 597 O O . VAL A 1 84 ? -7.256 -1.519 -0.739 1.00 87.00 84 VAL A O 1
ATOM 600 N N . GLY A 1 85 ? -5.202 -1.121 -1.547 1.00 85.25 85 GLY A N 1
ATOM 601 C CA . GLY A 1 85 ? -4.514 -2.030 -0.631 1.00 85.25 85 GLY A CA 1
ATOM 602 C C . GLY A 1 85 ? -4.715 -1.628 0.828 1.00 85.25 85 GLY A C 1
ATOM 603 O O . GLY A 1 85 ? -5.132 -2.452 1.639 1.00 85.25 85 GLY A O 1
ATOM 604 N N . PHE A 1 86 ? -4.493 -0.353 1.152 1.00 86.00 86 PHE A N 1
ATOM 605 C CA . PHE A 1 86 ? -4.641 0.179 2.505 1.00 86.00 86 PHE A CA 1
ATOM 606 C C . PHE A 1 86 ? -6.061 0.030 3.045 1.00 86.00 86 PHE A C 1
ATOM 608 O O . PHE A 1 86 ? -6.250 -0.530 4.123 1.00 86.00 86 PHE A O 1
ATOM 615 N N . TYR A 1 87 ? -7.073 0.467 2.296 1.00 83.12 87 TYR A N 1
ATOM 616 C CA . TYR A 1 87 ? -8.458 0.350 2.746 1.00 83.12 87 TYR A CA 1
ATOM 617 C C . TYR A 1 87 ? -8.948 -1.098 2.757 1.00 83.12 87 TYR A C 1
ATOM 619 O O . TYR A 1 87 ? -9.703 -1.457 3.657 1.00 83.12 87 TYR A O 1
ATOM 627 N N . ALA A 1 88 ? -8.488 -1.954 1.838 1.00 85.50 88 ALA A N 1
ATOM 628 C CA . ALA A 1 88 ? -8.782 -3.383 1.900 1.00 85.50 88 ALA A CA 1
ATOM 629 C C . ALA A 1 88 ? -8.238 -4.006 3.193 1.00 85.50 88 ALA A C 1
ATOM 631 O O . ALA A 1 88 ? -8.972 -4.712 3.874 1.00 85.50 88 ALA A O 1
ATOM 632 N N . GLY A 1 89 ? -6.994 -3.703 3.576 1.00 82.25 89 GLY A N 1
ATOM 633 C CA . GLY A 1 89 ? -6.416 -4.175 4.837 1.00 82.25 89 GLY A CA 1
ATOM 634 C C . GLY A 1 89 ? -7.146 -3.623 6.058 1.00 82.25 89 GLY A C 1
ATOM 635 O O . GLY A 1 89 ? -7.487 -4.373 6.971 1.00 82.25 89 GLY A O 1
ATOM 636 N N . ALA A 1 90 ? -7.446 -2.325 6.045 1.00 80.44 90 ALA A N 1
ATOM 637 C CA . ALA A 1 90 ? -8.098 -1.655 7.163 1.00 80.44 90 ALA A CA 1
ATOM 638 C C . ALA A 1 90 ? -9.549 -2.115 7.388 1.00 80.44 90 ALA A C 1
ATOM 640 O O . ALA A 1 90 ? -10.001 -2.186 8.527 1.00 80.44 90 ALA A O 1
ATOM 641 N N . LEU A 1 91 ? -10.286 -2.441 6.322 1.00 81.00 91 LEU A N 1
ATOM 642 C CA . LEU A 1 91 ? -11.672 -2.915 6.411 1.00 81.00 91 LEU A CA 1
ATOM 643 C C . LEU A 1 91 ? -11.773 -4.415 6.701 1.00 81.00 91 LEU A C 1
ATOM 645 O O . LEU A 1 91 ? -12.757 -4.854 7.288 1.00 81.00 91 LEU A O 1
ATOM 649 N N . LEU A 1 92 ? -10.777 -5.210 6.307 1.00 79.00 92 LEU A N 1
ATOM 650 C CA . LEU A 1 92 ? -10.822 -6.666 6.449 1.00 79.00 92 LEU A CA 1
ATOM 651 C C . LEU A 1 92 ? -10.592 -7.126 7.897 1.00 79.00 92 LEU A C 1
ATOM 653 O O . LEU A 1 92 ? -11.201 -8.102 8.327 1.00 79.00 92 LEU A O 1
ATOM 657 N N . VAL A 1 93 ? -9.778 -6.404 8.671 1.00 72.88 93 VAL A N 1
ATOM 658 C CA . VAL A 1 93 ? -9.536 -6.697 10.097 1.00 72.88 93 VAL A CA 1
ATOM 659 C C . VAL A 1 93 ? -10.819 -6.673 10.942 1.00 72.88 93 VAL A C 1
ATOM 661 O O . VAL A 1 93 ? -11.107 -7.698 11.556 1.00 72.88 93 VAL A O 1
ATOM 664 N N . PRO A 1 94 ? -11.628 -5.593 10.968 1.00 63.56 94 PRO A N 1
ATOM 665 C CA . PRO A 1 94 ? -12.843 -5.563 11.784 1.00 63.56 94 PRO A CA 1
ATOM 666 C C . PRO A 1 94 ? -13.886 -6.615 11.368 1.00 63.56 94 PRO A C 1
ATOM 668 O O . PRO A 1 94 ? -14.656 -7.065 12.212 1.00 63.56 94 PRO A O 1
ATOM 671 N N . VAL A 1 95 ? -13.888 -7.056 10.104 1.00 64.94 95 VAL A N 1
ATOM 672 C CA . VAL A 1 95 ? -14.766 -8.138 9.612 1.00 64.94 95 VAL A CA 1
ATOM 673 C C . VAL A 1 95 ? -14.326 -9.520 10.113 1.00 64.94 95 VAL A C 1
ATOM 675 O O . VAL A 1 95 ? -15.166 -10.384 10.321 1.00 64.94 95 VAL A O 1
ATOM 678 N N . MET A 1 96 ? -13.027 -9.749 10.316 1.00 60.50 96 MET A N 1
ATOM 679 C CA . MET A 1 96 ? -12.491 -11.035 10.791 1.00 60.50 96 MET A CA 1
ATOM 680 C C . MET A 1 96 ? -12.569 -11.205 12.315 1.00 60.50 96 MET A C 1
ATOM 682 O O . MET A 1 96 ? -12.454 -12.322 12.813 1.00 60.50 96 MET A O 1
ATOM 686 N N . THR A 1 97 ? -12.688 -10.105 13.060 1.00 62.91 97 THR A N 1
ATOM 687 C CA . THR A 1 97 ? -12.685 -10.096 14.533 1.00 62.91 97 THR A CA 1
ATOM 688 C C . THR A 1 97 ? -14.071 -9.884 15.151 1.00 62.91 97 THR A C 1
ATOM 690 O O . THR A 1 97 ? -14.158 -9.712 16.366 1.00 62.91 97 THR A O 1
ATOM 693 N N . THR A 1 98 ? -15.125 -9.838 14.330 1.00 55.06 98 THR A N 1
ATOM 694 C CA . THR A 1 98 ? -16.539 -9.796 14.748 1.00 55.06 98 THR A CA 1
ATOM 695 C C . THR A 1 98 ? -17.180 -11.171 14.631 1.00 55.06 98 THR A C 1
ATOM 697 O O . THR A 1 98 ? -18.070 -11.449 15.465 1.00 55.06 98 THR A O 1
#

Radius of gyration: 16.12 Å; Cα contacts (8 Å, |Δi|>4): 74; chains: 1; bounding box: 35×22×51 Å

Solvent-accessible surface area (backbone atoms only — not comparable to full-atom values): 5374 Å² total; per-residue (Å²): 111,74,70,56,53,55,54,53,50,53,52,50,50,46,53,50,53,48,51,51,52,50,23,50,54,22,18,53,52,14,33,50,44,48,76,74,49,64,93,86,48,69,73,55,59,61,56,55,46,54,63,51,49,53,50,51,52,50,53,52,51,49,37,46,75,68,63,69,42,93,64,84,75,58,63,68,62,51,51,50,38,35,51,53,20,20,52,50,22,31,57,48,48,66,67,75,76,110

Mean predicted aligned error: 9.01 Å

Sequence (98 aa):
MQHDAKASQLSRQASTALAVGVGALSFGAGVLVALFVPAGQSGWSGLALIPLWLLVEGVLGFLVILGSIPGKPERLSVVAIVLVGFYAGALLVPVMTT

pLDDT: mean 73.97, std 9.53, range [53.75, 87.0]

Secondary structure (DSSP,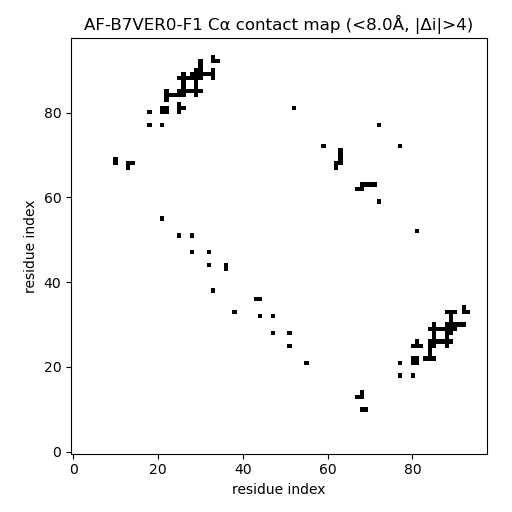 8-state):
-HHHHHHHHHHHHHHHHHHHHHHHHHHHHHHHHHHHS-TT-HHHHHHHHHHHHHHHHHHHHHHHHTT-SSS---HHHHHHHHHHHHHHHHHHHHHH--